Protein AF-A0A841DVR9-F1 (afdb_monomer_lite)

Secondary structure (DSSP, 8-state):
--TTEEE--THHHHHHHHHHTTTS--SSGGGSHHHHHHHHHHHHHHHHHH--EEE-------HHHHHHHHHHHHTTT-----EEEE--HHHHHHHHHH-SS-TTTHHHHHHHHHHHHHHHHHHHHH-SEEEETTT--HHHHHHHHHHHHHSPPP-

Radius of gyration: 16.59 Å; chains: 1; bounding box: 50×36×38 Å

InterPro domains:
  IPR027417 P-loop containing nucleoside triphosphate hydrolase [G3DSA:3.40.50.300] (1-154)
  IPR027417 P-loop containing nucleoside triphosphate hydrolase [SSF52540] (19-150)

Foldseek 3Di:
DQPQEDEDELCVLVVVCCVVVVVDDDDGSLPDPSSLQVSLVVLLVVCVVRVGHYDYDDDDLDLVSVVSNCCNNVVSPDDDAAEAADEDLVVQLVVLVPDPPPPVCSVVSNVVSVSNVVSVVVSVVPHPHYDYCNPDDPVNVVVVVNCSVPDDDDD

pLDDT: mean 93.46, std 9.03, range [40.97, 98.81]

Structure (mmCIF, N/CA/C/O backbone):
data_AF-A0A841DVR9-F1
#
_entry.id   AF-A0A841DVR9-F1
#
loop_
_atom_site.group_PDB
_atom_site.id
_atom_site.type_symbol
_atom_site.label_atom_id
_atom_site.label_alt_id
_atom_site.label_comp_id
_atom_site.label_asym_id
_atom_site.label_entity_id
_atom_site.label_seq_id
_atom_site.pdbx_PDB_ins_code
_atom_site.Cartn_x
_atom_site.Cartn_y
_atom_site.Cartn_z
_atom_site.occupancy
_atom_site.B_iso_or_equiv
_atom_site.auth_seq_id
_atom_site.auth_comp_id
_atom_site.auth_asym_id
_atom_site.auth_atom_id
_atom_site.pdbx_PDB_model_num
ATOM 1 N N . MET A 1 1 ? -1.017 17.889 1.112 1.00 57.38 1 MET A N 1
ATOM 2 C CA . MET A 1 1 ? -1.422 16.989 2.211 1.00 57.38 1 MET A CA 1
ATOM 3 C C . MET A 1 1 ? -2.919 17.115 2.385 1.00 57.38 1 MET A C 1
ATOM 5 O O . MET A 1 1 ? -3.411 18.233 2.292 1.00 57.38 1 MET A O 1
ATOM 9 N N . VAL A 1 2 ? -3.632 16.005 2.573 1.00 66.56 2 VAL A N 1
ATOM 10 C CA . VAL A 1 2 ? -5.037 16.062 3.006 1.00 66.56 2 VAL A CA 1
ATOM 11 C C . VAL A 1 2 ? -5.043 16.697 4.395 1.00 66.56 2 VAL A C 1
ATOM 13 O O . VAL A 1 2 ? -4.234 16.319 5.244 1.00 66.56 2 VAL A O 1
ATOM 16 N N . GLU A 1 3 ? -5.863 17.724 4.596 1.00 74.38 3 GLU A N 1
ATOM 17 C CA . GLU A 1 3 ? -5.955 18.408 5.884 1.00 74.38 3 GLU A CA 1
ATOM 18 C C . GLU A 1 3 ? -6.382 17.413 6.972 1.00 74.38 3 GLU A C 1
ATOM 20 O O . GLU A 1 3 ? -7.230 16.556 6.736 1.00 74.38 3 GLU A O 1
ATOM 25 N N . GLY A 1 4 ? -5.733 17.462 8.139 1.00 78.06 4 GLY A N 1
ATOM 26 C CA . GLY A 1 4 ? -6.002 16.505 9.215 1.00 78.06 4 GLY A CA 1
ATOM 27 C C . GLY A 1 4 ? -5.554 15.065 8.926 1.00 78.06 4 GLY A C 1
ATOM 28 O O . GLY A 1 4 ? -6.040 14.153 9.588 1.00 78.06 4 GLY A O 1
ATOM 29 N N . ALA A 1 5 ? -4.643 14.833 7.969 1.00 87.25 5 ALA A N 1
ATOM 30 C CA . ALA A 1 5 ? -4.046 13.518 7.724 1.00 87.25 5 ALA A CA 1
ATOM 31 C C . ALA A 1 5 ? -2.586 13.428 8.197 1.00 87.25 5 ALA A C 1
ATOM 33 O O . ALA A 1 5 ? -1.800 14.369 8.057 1.00 87.25 5 ALA A O 1
ATOM 34 N N . ARG A 1 6 ? -2.207 12.265 8.730 1.00 93.81 6 ARG A N 1
ATOM 35 C CA . ARG A 1 6 ? -0.851 11.934 9.185 1.00 93.81 6 ARG A CA 1
ATOM 36 C C . ARG A 1 6 ? -0.231 10.882 8.280 1.00 93.81 6 ARG A C 1
ATOM 38 O O . ARG A 1 6 ? -0.913 9.956 7.858 1.00 93.81 6 ARG A O 1
ATOM 45 N N . LEU A 1 7 ? 1.065 11.011 8.014 1.00 95.69 7 LEU A N 1
ATOM 46 C CA . LEU A 1 7 ? 1.827 9.958 7.354 1.00 95.69 7 LEU A CA 1
ATOM 47 C C . LEU A 1 7 ? 2.238 8.915 8.397 1.00 95.69 7 LEU A C 1
ATOM 49 O O . LEU A 1 7 ? 2.799 9.270 9.433 1.00 95.69 7 LEU A O 1
ATOM 53 N N . PHE A 1 8 ? 1.971 7.648 8.113 1.00 97.25 8 PHE A N 1
ATOM 54 C CA . PHE A 1 8 ? 2.472 6.517 8.878 1.00 97.25 8 PHE A CA 1
ATOM 55 C C . PHE A 1 8 ? 3.234 5.605 7.929 1.00 97.25 8 PHE A C 1
ATOM 57 O O . PHE A 1 8 ? 2.708 5.235 6.887 1.00 97.25 8 PHE A O 1
ATOM 64 N N . ASP A 1 9 ? 4.462 5.255 8.286 1.00 97.75 9 ASP A N 1
ATOM 65 C CA . ASP A 1 9 ? 5.259 4.289 7.538 1.00 97.75 9 ASP A CA 1
ATOM 66 C C . ASP A 1 9 ? 5.111 2.898 8.187 1.00 97.75 9 ASP A C 1
ATOM 68 O O . ASP A 1 9 ?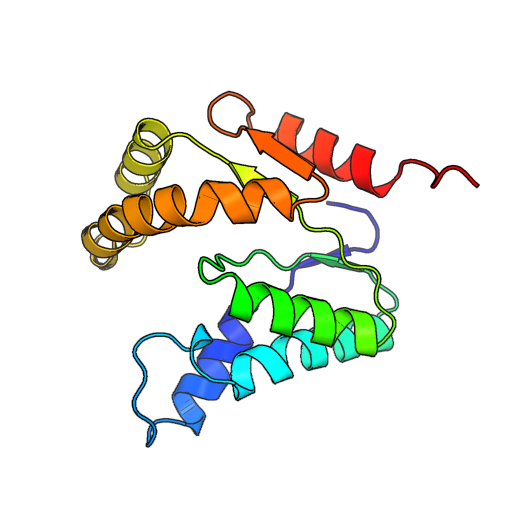 5.611 2.698 9.305 1.00 97.75 9 ASP A O 1
ATOM 72 N N . PRO A 1 10 ? 4.424 1.936 7.530 1.00 98.31 10 PRO A N 1
ATOM 73 C CA . PRO A 1 10 ? 4.237 0.587 8.060 1.00 98.31 10 PRO A CA 1
ATOM 74 C C . PRO A 1 10 ? 5.531 -0.231 8.173 1.00 98.31 10 PRO A C 1
ATOM 76 O O . PRO A 1 10 ? 5.531 -1.262 8.857 1.00 98.31 10 PRO A O 1
ATOM 79 N N . GLU A 1 11 ? 6.638 0.196 7.550 1.00 97.38 11 GLU A N 1
ATOM 80 C CA . GLU A 1 11 ? 7.940 -0.452 7.730 1.00 97.38 11 GLU A CA 1
ATOM 81 C C . GLU A 1 11 ? 8.424 -0.369 9.179 1.00 97.38 11 GLU A C 1
ATOM 83 O O . GLU A 1 11 ? 9.086 -1.295 9.640 1.00 97.38 11 GLU A O 1
ATOM 88 N N . HIS A 1 12 ? 8.030 0.652 9.953 1.00 98.06 12 HIS A N 1
ATOM 89 C CA . HIS A 1 12 ? 8.381 0.744 11.376 1.00 98.06 12 HIS A CA 1
ATOM 90 C C . HIS A 1 12 ? 7.901 -0.463 12.191 1.00 98.06 12 HIS A C 1
ATOM 92 O O . HIS A 1 12 ? 8.618 -0.943 13.072 1.00 98.06 12 HIS A O 1
ATOM 98 N N . VAL A 1 13 ? 6.719 -1.002 11.873 1.00 98.44 13 VAL A N 1
ATOM 99 C CA . VAL A 1 13 ? 6.230 -2.251 12.482 1.00 98.44 13 VAL A CA 1
ATOM 100 C C . VAL A 1 13 ? 7.101 -3.425 12.037 1.00 98.44 13 VAL A C 1
ATOM 102 O O . VAL A 1 13 ? 7.444 -4.287 12.843 1.00 98.44 13 VAL A O 1
ATOM 105 N N . GLY A 1 14 ? 7.514 -3.435 10.768 1.00 97.69 14 GLY A N 1
ATOM 106 C CA . GLY A 1 14 ? 8.449 -4.416 10.222 1.00 97.69 14 GLY A CA 1
ATOM 107 C C . GLY A 1 14 ? 9.811 -4.391 10.919 1.00 97.69 14 GLY A C 1
ATOM 108 O O . GLY A 1 14 ? 10.331 -5.447 11.272 1.00 97.69 14 GLY A O 1
ATOM 109 N N . TYR A 1 15 ? 10.371 -3.208 11.184 1.00 97.12 15 TYR A N 1
ATOM 110 C CA . TYR A 1 15 ? 11.631 -3.040 11.912 1.00 97.12 15 TYR A CA 1
ATOM 111 C C . TYR A 1 15 ? 11.524 -3.516 13.363 1.00 97.12 15 TYR A C 1
ATOM 113 O O . TYR A 1 15 ? 12.406 -4.238 13.829 1.00 97.12 15 TYR A O 1
ATOM 121 N N . LEU A 1 16 ? 10.424 -3.198 14.053 1.00 97.88 16 LEU A N 1
ATOM 122 C CA . LEU A 1 16 ? 10.155 -3.716 15.397 1.00 97.88 16 LEU A CA 1
ATOM 123 C C . LEU A 1 16 ? 10.131 -5.250 15.402 1.00 97.88 16 LEU A C 1
ATOM 125 O O . LEU A 1 16 ? 10.782 -5.877 16.239 1.00 97.88 16 LEU A O 1
ATOM 129 N N . LEU A 1 17 ? 9.413 -5.864 14.460 1.00 97.88 17 LEU A N 1
ATOM 130 C CA . LEU A 1 17 ? 9.294 -7.320 14.382 1.00 97.88 17 LEU A CA 1
ATOM 131 C C . LEU A 1 17 ? 10.602 -7.994 13.976 1.00 97.88 17 LEU A C 1
ATOM 133 O O . LEU A 1 17 ? 10.945 -9.016 14.556 1.00 97.88 17 LEU A O 1
ATOM 137 N N . LYS A 1 18 ? 11.372 -7.402 13.056 1.00 95.75 18 LYS A N 1
ATOM 138 C CA . LYS A 1 18 ? 12.693 -7.912 12.658 1.00 95.75 18 LYS A CA 1
ATOM 139 C C . LYS A 1 18 ? 13.639 -8.084 13.844 1.00 95.75 18 LYS A C 1
ATOM 141 O O . LYS A 1 18 ? 14.379 -9.059 13.892 1.00 95.75 18 LYS A O 1
ATOM 146 N N . VAL A 1 19 ? 13.602 -7.157 14.800 1.00 95.94 19 VAL A N 1
ATOM 147 C CA . VAL A 1 19 ? 14.419 -7.244 16.018 1.00 95.94 19 VAL A CA 1
ATOM 148 C C . VAL A 1 19 ? 13.876 -8.310 16.974 1.00 95.94 19 VAL A C 1
ATOM 150 O O . VAL A 1 19 ? 14.636 -9.136 17.479 1.00 95.94 19 VAL A O 1
ATOM 153 N N . ASN A 1 20 ? 12.563 -8.306 17.215 1.00 97.31 20 ASN A N 1
ATOM 154 C CA . ASN A 1 20 ? 11.937 -9.101 18.277 1.00 97.31 20 ASN A CA 1
ATOM 155 C C . ASN A 1 20 ? 11.558 -10.534 17.873 1.00 97.31 20 ASN A C 1
ATOM 157 O O . ASN A 1 20 ? 11.249 -11.336 18.745 1.00 97.31 20 ASN A O 1
ATOM 161 N N . LEU A 1 21 ? 11.580 -10.851 16.579 1.00 96.31 21 LEU A N 1
ATOM 162 C CA . LEU A 1 21 ? 11.339 -12.185 16.020 1.00 96.31 21 LEU A CA 1
ATOM 163 C C . LEU A 1 21 ? 12.560 -12.667 15.225 1.00 96.31 21 LEU A C 1
ATOM 165 O O . LEU A 1 21 ? 12.427 -13.330 14.200 1.00 96.31 21 LEU A O 1
ATOM 169 N N . SER A 1 22 ? 13.762 -12.285 15.664 1.00 92.56 22 SER A N 1
ATOM 170 C CA . SER A 1 22 ? 15.028 -12.635 15.001 1.00 92.56 22 SER A CA 1
ATOM 171 C C . SER A 1 22 ? 15.353 -14.135 15.045 1.00 92.56 22 SER A C 1
ATOM 173 O O . SER A 1 22 ? 16.204 -14.605 14.294 1.00 92.56 22 SER A O 1
ATOM 175 N N . ASP A 1 23 ? 14.658 -14.894 15.890 1.00 95.50 23 ASP A N 1
ATOM 176 C CA . ASP A 1 23 ? 14.681 -16.354 15.962 1.00 95.50 23 ASP A CA 1
ATOM 177 C C . ASP A 1 23 ? 13.787 -17.031 14.901 1.00 95.50 23 ASP A C 1
ATOM 179 O O . ASP A 1 23 ? 13.893 -18.239 14.684 1.00 95.50 23 ASP A O 1
ATOM 183 N N . GLN A 1 24 ? 12.931 -16.268 14.214 1.00 95.62 24 GLN A N 1
ATOM 184 C CA . GLN A 1 24 ? 12.030 -16.761 13.174 1.00 95.62 24 GLN A CA 1
ATOM 185 C C . GLN A 1 24 ? 12.643 -16.600 11.777 1.00 95.62 24 GLN A C 1
ATOM 187 O O . GLN A 1 24 ? 13.335 -15.629 11.480 1.00 95.62 24 GLN A O 1
ATOM 192 N N . GLN A 1 25 ? 12.362 -17.550 10.883 1.00 93.31 25 GLN A N 1
ATOM 193 C CA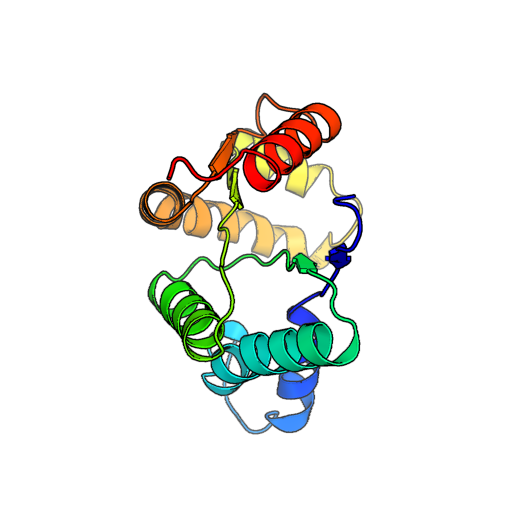 . GLN A 1 25 ? 12.832 -17.509 9.496 1.00 93.31 25 GLN A CA 1
ATOM 194 C C . GLN A 1 25 ? 11.815 -16.789 8.603 1.00 93.31 25 GLN A C 1
ATOM 196 O O . GLN A 1 25 ? 10.687 -17.253 8.447 1.00 93.31 25 GLN A O 1
ATOM 201 N N . PHE A 1 26 ? 12.218 -15.675 7.995 1.00 93.75 26 PHE A N 1
ATOM 202 C CA . PHE A 1 26 ? 11.447 -14.941 6.989 1.00 93.75 26 PHE A CA 1
ATOM 203 C C . PHE A 1 26 ? 12.397 -14.097 6.132 1.00 93.75 26 PHE A C 1
ATOM 205 O O . PHE A 1 26 ? 13.480 -13.717 6.577 1.00 93.75 26 PHE A O 1
ATOM 212 N N . THR A 1 27 ? 11.999 -13.787 4.900 1.00 90.56 27 THR A N 1
ATOM 213 C CA . THR A 1 27 ? 12.783 -12.914 4.002 1.00 90.56 27 THR A CA 1
ATOM 214 C C . THR A 1 27 ? 12.191 -11.514 3.898 1.00 90.56 27 THR A C 1
ATOM 216 O O . THR A 1 27 ? 12.888 -10.563 3.558 1.00 90.56 27 THR A O 1
ATOM 219 N N . ASP A 1 28 ? 10.905 -11.389 4.214 1.00 93.12 28 ASP A N 1
ATOM 220 C CA . ASP A 1 28 ? 10.155 -10.143 4.222 1.00 93.12 28 ASP A CA 1
ATOM 221 C C . ASP A 1 28 ? 9.265 -10.117 5.470 1.00 93.12 28 ASP A C 1
ATOM 223 O O . ASP A 1 28 ? 8.568 -11.089 5.763 1.00 93.12 28 ASP A O 1
ATOM 227 N N . PHE A 1 29 ? 9.285 -9.010 6.219 1.00 95.38 29 PHE A N 1
ATOM 228 C CA . PHE A 1 29 ? 8.444 -8.866 7.407 1.00 95.38 29 PHE A CA 1
ATOM 229 C C . PHE A 1 29 ? 6.952 -8.945 7.060 1.00 95.38 29 PHE A C 1
ATOM 231 O O . PHE A 1 29 ? 6.162 -9.323 7.921 1.00 95.38 29 PHE A O 1
ATOM 238 N N . GLN A 1 30 ? 6.554 -8.656 5.815 1.00 96.81 30 GLN A N 1
ATOM 239 C CA . GLN A 1 30 ? 5.157 -8.755 5.390 1.00 96.81 30 GLN A CA 1
ATOM 240 C C . GLN A 1 30 ? 4.625 -10.195 5.411 1.00 96.81 30 GLN A C 1
ATOM 242 O O . GLN A 1 30 ? 3.418 -10.403 5.557 1.00 96.81 30 GLN A O 1
ATOM 247 N N . GLN A 1 31 ? 5.515 -11.196 5.339 1.00 96.31 31 GLN A N 1
ATOM 248 C CA . GLN A 1 31 ? 5.172 -12.619 5.470 1.00 96.31 31 GLN A CA 1
ATOM 249 C C . GLN A 1 31 ? 4.679 -12.964 6.877 1.00 96.31 31 GLN A C 1
ATOM 251 O O . GLN A 1 31 ? 3.894 -13.901 7.042 1.00 96.31 31 GLN A O 1
ATOM 256 N N . LEU A 1 32 ? 5.091 -12.195 7.887 1.00 97.75 32 LEU A N 1
ATOM 257 C CA . LEU A 1 32 ? 4.757 -12.440 9.282 1.00 97.75 32 LEU A CA 1
ATOM 258 C C . LEU A 1 32 ? 3.287 -12.068 9.546 1.00 97.75 32 LEU A C 1
ATOM 260 O O . LEU A 1 32 ? 2.933 -10.890 9.436 1.00 97.75 32 LEU A O 1
ATOM 264 N N . PRO A 1 33 ? 2.432 -13.016 9.984 1.00 97.81 33 PRO A N 1
ATOM 265 C CA . PRO A 1 33 ? 1.091 -12.680 10.463 1.00 97.81 33 PRO A CA 1
ATOM 266 C C . PRO A 1 33 ? 1.080 -11.570 11.535 1.00 97.81 33 PRO A C 1
ATOM 268 O O . PRO A 1 33 ? 0.214 -10.698 11.463 1.00 97.81 33 PRO A O 1
ATOM 271 N N . PRO A 1 34 ? 2.058 -11.496 12.472 1.00 98.25 34 PRO A N 1
ATOM 272 C CA . PRO A 1 34 ? 2.180 -10.359 13.383 1.00 98.25 34 PRO A CA 1
ATOM 273 C C . PRO A 1 34 ? 2.264 -8.994 12.694 1.00 98.25 34 PRO A C 1
ATOM 275 O O . PRO A 1 34 ? 1.674 -8.044 13.194 1.00 98.25 34 PRO A O 1
ATOM 278 N N . TRP A 1 35 ? 2.945 -8.873 11.550 1.00 98.62 35 TRP A N 1
ATOM 279 C CA . TRP A 1 35 ? 3.030 -7.596 10.835 1.00 98.62 35 TRP A CA 1
ATOM 280 C C . TRP A 1 35 ? 1.659 -7.180 10.298 1.00 98.62 35 TRP A C 1
ATOM 282 O O . TRP A 1 35 ? 1.212 -6.059 10.549 1.00 98.62 35 TRP A O 1
ATOM 292 N N . ARG A 1 36 ? 0.945 -8.115 9.658 1.00 98.62 36 ARG A N 1
ATOM 293 C CA . ARG A 1 36 ? -0.402 -7.876 9.112 1.00 98.62 36 ARG A CA 1
ATOM 294 C C . ARG A 1 36 ? -1.447 -7.609 10.196 1.00 98.62 36 ARG A C 1
ATOM 296 O O . ARG A 1 36 ? -2.398 -6.875 9.956 1.00 98.62 36 ARG A O 1
ATOM 303 N N . ALA A 1 37 ? -1.248 -8.132 11.405 1.00 98.62 37 ALA A N 1
ATOM 304 C CA . ALA A 1 37 ? -2.099 -7.841 12.557 1.00 98.62 37 ALA A CA 1
ATOM 305 C C . ALA A 1 37 ? -1.774 -6.494 13.232 1.00 98.62 37 ALA A C 1
ATOM 307 O O . ALA A 1 37 ? -2.687 -5.779 13.658 1.00 98.62 37 ALA A O 1
ATOM 308 N N . LEU A 1 38 ? -0.486 -6.151 13.349 1.00 98.75 38 LEU A N 1
ATOM 309 C CA . LEU A 1 38 ? -0.025 -4.971 14.083 1.00 98.75 38 LEU A CA 1
ATOM 310 C C . LEU A 1 38 ? -0.127 -3.681 13.276 1.00 98.75 38 LEU A C 1
ATOM 312 O O . LEU A 1 38 ? -0.416 -2.649 13.871 1.00 98.75 38 LEU A O 1
ATOM 316 N N . VAL A 1 39 ? 0.056 -3.704 11.953 1.00 98.81 39 VAL A N 1
ATOM 317 C CA . VAL A 1 39 ? -0.089 -2.489 11.131 1.00 98.81 39 VAL A CA 1
ATOM 318 C C . VAL A 1 39 ? -1.480 -1.852 11.310 1.00 98.81 39 VAL A C 1
ATOM 320 O O . VAL A 1 39 ? -1.533 -0.682 11.697 1.00 98.81 39 VAL A O 1
ATOM 323 N N . PRO A 1 40 ? -2.606 -2.581 11.161 1.00 98.75 40 PRO A N 1
ATOM 324 C CA . PRO A 1 40 ? -3.929 -2.034 11.457 1.00 98.75 40 PRO A CA 1
ATOM 325 C C . PRO A 1 40 ? -4.120 -1.612 12.919 1.00 98.75 40 PRO A C 1
ATOM 327 O O . PRO A 1 40 ? -4.823 -0.641 13.180 1.00 98.75 40 PRO A O 1
ATOM 330 N N . ALA A 1 41 ? -3.504 -2.319 13.876 1.00 98.75 41 ALA A N 1
ATOM 331 C CA . ALA A 1 41 ? -3.591 -1.973 15.297 1.00 98.75 41 ALA A CA 1
ATOM 332 C C . ALA A 1 41 ? -2.902 -0.637 15.609 1.00 98.75 41 ALA A C 1
ATOM 334 O O . ALA A 1 41 ? -3.461 0.201 16.305 1.00 98.75 41 ALA A O 1
ATOM 335 N N . VAL A 1 42 ? -1.707 -0.415 15.060 1.00 98.69 42 VAL A N 1
ATOM 336 C CA . VAL A 1 42 ? -0.962 0.835 15.240 1.00 98.69 42 VAL A CA 1
ATOM 337 C C . VAL A 1 42 ? -1.685 1.996 14.560 1.00 98.69 42 VAL A C 1
ATOM 339 O O . VAL A 1 42 ? -1.786 3.073 15.143 1.00 98.69 42 VAL A O 1
ATOM 342 N N . ILE A 1 43 ? -2.227 1.779 13.358 1.00 98.50 43 ILE A N 1
ATOM 343 C CA . ILE A 1 43 ? -3.036 2.791 12.667 1.00 98.50 43 ILE A CA 1
ATOM 344 C C . ILE A 1 43 ? -4.261 3.173 13.512 1.00 98.50 43 ILE A C 1
ATOM 346 O O . ILE A 1 43 ? -4.519 4.362 13.682 1.00 98.50 43 ILE A O 1
ATOM 350 N N . ASP A 1 44 ? -4.973 2.199 14.087 1.00 98.56 44 ASP A N 1
ATOM 351 C CA . ASP A 1 44 ? -6.119 2.454 14.972 1.00 98.56 44 ASP A CA 1
ATOM 352 C C . ASP A 1 44 ? -5.735 3.283 16.202 1.00 98.56 44 ASP A C 1
ATOM 354 O O . ASP A 1 44 ? -6.393 4.282 16.486 1.00 98.56 44 ASP A O 1
ATOM 358 N N . GLU A 1 45 ? -4.633 2.953 16.879 1.00 98.50 45 GLU A N 1
ATOM 359 C CA . GLU A 1 45 ? -4.144 3.739 18.019 1.00 98.50 45 GLU A CA 1
ATOM 360 C C . GLU A 1 45 ? -3.787 5.180 17.621 1.00 98.50 45 GLU A C 1
ATOM 362 O O . GLU A 1 45 ? -4.152 6.129 18.318 1.00 98.50 45 GLU A O 1
ATOM 367 N N . ILE A 1 46 ? -3.143 5.382 16.464 1.00 97.81 46 ILE A N 1
ATOM 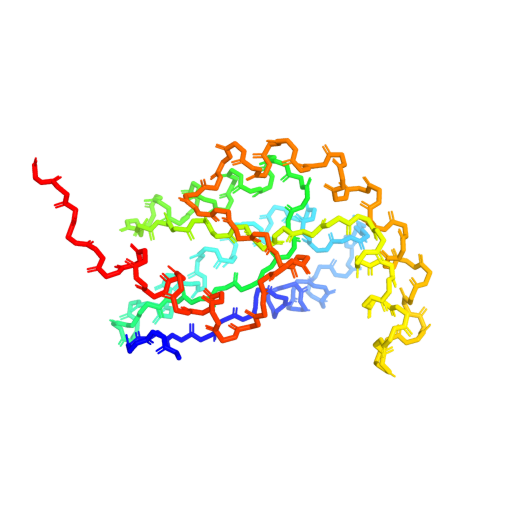368 C CA . ILE A 1 46 ? -2.839 6.727 15.950 1.00 97.81 46 ILE A CA 1
ATOM 369 C C . ILE A 1 46 ? -4.131 7.513 15.693 1.00 97.81 46 ILE A C 1
ATOM 371 O O . ILE A 1 46 ? -4.231 8.679 16.090 1.00 97.81 46 ILE A O 1
ATOM 375 N N . ILE A 1 47 ? -5.119 6.896 15.040 1.00 97.12 47 ILE A N 1
ATOM 376 C CA . ILE A 1 47 ? -6.401 7.540 14.730 1.00 97.12 47 ILE A CA 1
ATOM 377 C C . ILE A 1 47 ? -7.140 7.884 16.024 1.00 97.12 47 ILE A C 1
ATOM 379 O O . ILE A 1 47 ? -7.539 9.032 16.206 1.00 97.12 47 ILE A O 1
ATOM 383 N N . ARG A 1 48 ? -7.274 6.939 16.961 1.00 97.19 48 ARG A N 1
ATOM 384 C CA . ARG A 1 48 ? -7.964 7.150 18.244 1.00 97.19 48 ARG A CA 1
ATOM 385 C C . ARG A 1 48 ? -7.311 8.233 19.091 1.00 97.19 48 ARG A C 1
ATOM 387 O O . ARG A 1 48 ? -8.015 9.032 19.701 1.00 97.19 48 ARG A O 1
ATOM 394 N N . PHE A 1 49 ? -5.981 8.275 19.118 1.00 97.56 49 PHE A N 1
ATOM 395 C CA . PHE A 1 49 ? -5.249 9.261 19.905 1.00 97.56 49 PHE A CA 1
ATOM 396 C C . PHE A 1 49 ? -5.334 10.671 19.311 1.00 97.56 49 PHE A C 1
ATOM 398 O O . PHE A 1 49 ? -5.354 11.656 20.046 1.00 97.56 49 PHE A O 1
ATOM 405 N N . THR A 1 50 ? -5.358 10.786 17.981 1.00 95.81 50 THR A N 1
ATOM 406 C CA . THR A 1 50 ? -5.206 12.085 17.307 1.00 95.81 50 THR A CA 1
ATOM 407 C C . THR A 1 50 ? -6.485 12.628 16.683 1.00 95.81 50 THR A C 1
ATOM 409 O O . THR A 1 50 ? -6.528 13.813 16.366 1.00 95.81 50 THR A O 1
ATOM 412 N N . GLY A 1 51 ? -7.497 11.788 16.465 1.00 94.19 51 GLY A N 1
ATOM 413 C CA . GLY A 1 51 ? -8.693 12.119 15.687 1.00 94.19 51 GLY A CA 1
ATOM 414 C C . GLY A 1 51 ? -8.415 12.399 14.204 1.00 94.19 51 GLY A C 1
ATOM 415 O O . GLY A 1 51 ? -9.293 12.896 13.506 1.00 94.19 51 GLY A O 1
ATOM 416 N N . HIS A 1 52 ? -7.197 12.132 13.722 1.00 93.62 52 HIS A N 1
ATOM 417 C CA . HIS A 1 52 ? -6.754 12.432 12.361 1.00 93.62 52 HIS A CA 1
ATOM 418 C C . HIS A 1 52 ? -6.778 11.188 11.474 1.00 93.62 52 HIS A C 1
ATOM 420 O O . HIS A 1 52 ? -6.556 10.072 11.941 1.00 93.62 52 HIS A O 1
ATOM 426 N N . HIS A 1 53 ? -6.965 11.396 10.171 1.00 93.44 53 HIS A N 1
ATOM 427 C CA . HIS A 1 53 ? -6.806 10.342 9.172 1.00 93.44 53 HIS A CA 1
ATOM 428 C C . HIS A 1 53 ? -5.340 9.904 9.064 1.00 93.44 53 HIS A C 1
ATOM 430 O O . HIS A 1 53 ? -4.421 10.670 9.371 1.00 93.44 53 HIS A O 1
ATOM 436 N N . VAL A 1 54 ? -5.105 8.692 8.563 1.00 96.44 54 VAL A N 1
ATOM 437 C CA . VAL A 1 54 ? -3.758 8.159 8.323 1.00 96.44 54 VAL A CA 1
ATOM 438 C C . VAL A 1 54 ? -3.584 7.823 6.846 1.00 96.44 54 VAL A C 1
ATOM 440 O O . VAL A 1 54 ? -4.438 7.186 6.237 1.00 96.44 54 VAL A O 1
ATOM 443 N N . ILE A 1 55 ? -2.461 8.253 6.277 1.00 96.75 55 ILE A N 1
ATOM 444 C CA . ILE A 1 55 ? -1.968 7.855 4.959 1.00 96.75 55 ILE A CA 1
ATOM 445 C C . ILE A 1 55 ? -0.796 6.909 5.204 1.00 96.75 55 ILE A C 1
ATOM 447 O O . ILE A 1 55 ? 0.167 7.294 5.869 1.00 96.75 55 ILE A O 1
ATOM 451 N N . ALA A 1 56 ? -0.877 5.695 4.665 1.00 97.25 56 ALA A N 1
ATOM 452 C CA . ALA A 1 56 ? 0.121 4.651 4.867 1.00 97.25 56 ALA A CA 1
ATOM 453 C C . ALA A 1 56 ? 0.636 4.106 3.524 1.00 97.25 56 ALA A C 1
ATOM 455 O O . ALA A 1 56 ? 0.082 3.133 3.013 1.00 97.25 56 ALA A O 1
ATOM 456 N N . PRO A 1 57 ? 1.661 4.733 2.912 1.00 96.69 57 PRO A N 1
ATOM 457 C CA . PRO A 1 57 ? 2.296 4.190 1.718 1.00 96.69 57 PRO A CA 1
ATOM 458 C C . PRO A 1 57 ? 2.952 2.849 2.046 1.00 96.69 57 PRO A C 1
ATOM 460 O O . PRO A 1 57 ? 3.711 2.751 3.007 1.00 96.69 57 PRO A O 1
ATOM 463 N N . GLN A 1 58 ? 2.659 1.820 1.256 1.00 96.81 58 GLN A N 1
ATOM 464 C CA . GLN A 1 58 ? 3.278 0.506 1.384 1.00 96.81 58 GLN A CA 1
ATOM 465 C C . GLN A 1 58 ? 3.182 -0.242 0.053 1.00 96.81 58 GLN A C 1
ATOM 467 O O . GLN A 1 58 ? 2.179 -0.136 -0.651 1.00 96.81 58 GLN A O 1
ATOM 472 N N . THR A 1 59 ? 4.211 -1.019 -0.277 1.00 95.06 59 THR A N 1
ATOM 473 C CA . THR A 1 59 ? 4.184 -1.951 -1.409 1.00 95.06 59 THR A CA 1
ATOM 474 C C . THR A 1 59 ? 3.708 -3.312 -0.913 1.00 95.06 59 THR A C 1
ATOM 476 O O . THR A 1 59 ? 4.456 -4.007 -0.232 1.00 95.06 59 THR A O 1
ATOM 479 N N . VAL A 1 60 ? 2.475 -3.700 -1.252 1.00 96.94 60 VAL A N 1
ATOM 480 C CA . VAL A 1 60 ? 1.899 -5.016 -0.921 1.00 96.94 60 VAL A CA 1
ATOM 481 C C . VAL A 1 60 ? 1.559 -5.737 -2.222 1.00 96.94 60 VAL A C 1
ATOM 483 O O . VAL A 1 60 ? 0.605 -5.374 -2.898 1.00 96.94 60 VAL A O 1
ATOM 486 N N . LEU A 1 61 ? 2.354 -6.742 -2.599 1.00 96.69 61 LEU A N 1
ATOM 487 C CA . LEU A 1 61 ? 2.207 -7.449 -3.887 1.00 96.69 61 LEU A CA 1
ATOM 488 C C . LEU A 1 61 ? 1.491 -8.802 -3.770 1.00 96.69 61 LEU A C 1
ATOM 490 O O . LEU A 1 61 ? 1.192 -9.440 -4.778 1.00 96.69 61 LEU A O 1
ATOM 494 N N . VAL A 1 62 ? 1.184 -9.225 -2.544 1.00 97.62 62 VAL A N 1
ATOM 495 C CA . VAL A 1 62 ? 0.457 -10.463 -2.258 1.00 97.62 62 VAL A CA 1
ATOM 496 C C . VAL A 1 62 ? -0.978 -10.118 -1.869 1.00 97.62 62 VAL A C 1
ATOM 498 O O . VAL A 1 62 ? -1.215 -9.504 -0.829 1.00 97.62 62 VAL A O 1
ATOM 501 N N . GLU A 1 63 ? -1.938 -10.547 -2.688 1.00 98.25 63 GLU A N 1
ATOM 502 C CA . GLU A 1 63 ? -3.363 -10.216 -2.538 1.00 98.25 63 GLU A CA 1
ATOM 503 C C . GLU A 1 63 ? -3.938 -10.630 -1.174 1.00 98.25 63 GLU A C 1
ATOM 505 O O . GLU A 1 63 ? -4.661 -9.870 -0.534 1.00 98.25 63 GLU A O 1
ATOM 510 N N . SER A 1 64 ? -3.572 -11.810 -0.664 1.00 98.50 64 SER A N 1
ATOM 511 C CA . SER A 1 64 ? -4.027 -12.248 0.661 1.00 98.50 64 SER A CA 1
ATOM 512 C C . SER A 1 64 ? -3.501 -11.358 1.789 1.00 98.50 64 SER A C 1
ATOM 514 O O . SER A 1 64 ? -4.215 -11.132 2.764 1.00 98.50 64 SER A O 1
ATOM 516 N N . TYR A 1 65 ? -2.293 -10.800 1.652 1.00 98.44 65 TYR A N 1
ATOM 517 C CA . TYR A 1 65 ? -1.741 -9.892 2.657 1.00 98.44 65 TYR A CA 1
ATOM 518 C C . TYR A 1 65 ? -2.502 -8.569 2.665 1.00 98.44 65 TYR A C 1
ATOM 520 O O . TYR A 1 65 ? -2.801 -8.051 3.741 1.00 98.44 65 TYR A O 1
ATOM 528 N N . TRP A 1 66 ? -2.864 -8.060 1.483 1.00 98.44 66 TRP A N 1
ATOM 529 C CA . TRP A 1 66 ? -3.744 -6.901 1.357 1.00 98.44 66 TRP A CA 1
ATOM 530 C C . TRP A 1 66 ? -5.098 -7.147 2.038 1.00 98.44 66 TRP A C 1
ATOM 532 O O . TRP A 1 66 ? -5.508 -6.341 2.872 1.00 98.44 66 TRP A O 1
ATOM 542 N N . HIS A 1 67 ? -5.747 -8.286 1.775 1.00 98.38 67 HIS A N 1
ATOM 543 C CA . HIS A 1 67 ? -7.032 -8.615 2.399 1.00 98.38 67 HIS A CA 1
ATOM 544 C C . HIS A 1 67 ? -6.958 -8.694 3.931 1.00 98.38 67 HIS A C 1
ATOM 546 O O . HIS A 1 67 ? -7.873 -8.230 4.608 1.00 98.38 67 HIS A O 1
ATOM 552 N N . GLU A 1 68 ? -5.880 -9.242 4.502 1.00 98.75 68 GLU A N 1
ATOM 553 C CA . GLU A 1 68 ? -5.690 -9.266 5.960 1.00 98.75 68 GLU A CA 1
ATOM 554 C C . GLU A 1 68 ? -5.536 -7.853 6.548 1.00 98.75 68 GLU A C 1
ATOM 556 O O . GLU A 1 68 ? -6.142 -7.545 7.579 1.00 98.75 68 GLU A O 1
ATOM 561 N N . LEU A 1 69 ? -4.769 -6.978 5.886 1.00 98.69 69 LEU A N 1
ATOM 562 C CA . LEU A 1 69 ? -4.599 -5.581 6.299 1.00 98.69 69 LEU A CA 1
ATOM 563 C C . LEU A 1 69 ? -5.924 -4.813 6.227 1.00 98.69 69 LEU A C 1
ATOM 565 O O . LEU A 1 69 ? -6.316 -4.156 7.195 1.00 98.69 69 LEU A O 1
ATOM 569 N N . GLU A 1 70 ? -6.631 -4.924 5.101 1.00 98.44 70 GLU A N 1
ATOM 570 C CA . GLU A 1 70 ? -7.916 -4.266 4.883 1.00 98.44 70 GLU A CA 1
ATOM 571 C C . GLU A 1 70 ? -8.962 -4.751 5.896 1.00 98.44 70 GLU A C 1
ATOM 573 O O . GLU A 1 70 ? -9.591 -3.937 6.577 1.00 98.44 70 GLU A O 1
ATOM 578 N N . ALA A 1 71 ? -9.111 -6.067 6.071 1.00 98.50 71 ALA A N 1
ATOM 579 C CA . ALA A 1 71 ? -10.028 -6.642 7.053 1.00 98.50 71 ALA A CA 1
ATOM 580 C C . ALA A 1 71 ? -9.659 -6.231 8.488 1.00 98.50 71 ALA A C 1
ATOM 582 O O . ALA A 1 71 ? -10.537 -5.954 9.313 1.00 98.50 71 ALA A O 1
ATOM 583 N N . GLY A 1 72 ? -8.364 -6.132 8.795 1.00 98.62 72 GLY A N 1
ATOM 584 C CA . GLY A 1 72 ? -7.871 -5.649 10.080 1.00 98.62 72 GLY A CA 1
ATOM 585 C C . GLY A 1 72 ? -8.255 -4.193 10.359 1.00 98.62 72 GLY A C 1
ATOM 586 O O . GLY A 1 72 ? -8.612 -3.867 11.493 1.00 98.62 72 GLY A O 1
ATOM 587 N N . LEU A 1 73 ? -8.225 -3.323 9.350 1.00 98.50 73 LEU A N 1
ATOM 588 C CA . LEU A 1 73 ? -8.646 -1.924 9.476 1.00 98.50 73 LEU A CA 1
ATOM 589 C C . LEU A 1 73 ? -10.173 -1.805 9.572 1.00 98.50 73 LEU A C 1
ATOM 591 O O . LEU A 1 73 ? -10.687 -1.159 10.488 1.00 98.50 73 LEU A O 1
ATOM 595 N N . ARG A 1 74 ? -10.909 -2.494 8.691 1.00 98.00 74 ARG A N 1
ATOM 596 C CA . ARG A 1 74 ? -12.380 -2.467 8.669 1.00 98.00 74 ARG A CA 1
ATOM 597 C C . ARG A 1 74 ? -12.998 -3.038 9.942 1.00 98.00 74 ARG A C 1
ATOM 599 O O . ARG A 1 74 ? -13.949 -2.468 10.466 1.00 98.00 74 ARG A O 1
ATOM 606 N N . SER A 1 75 ? -12.440 -4.117 10.495 1.00 98.12 75 SER A N 1
ATOM 607 C CA . SER A 1 75 ? -12.928 -4.703 11.758 1.00 98.12 75 SER A CA 1
ATOM 608 C C . SER A 1 75 ? -12.742 -3.784 12.972 1.00 98.12 75 SER A C 1
ATOM 610 O O . SER A 1 75 ? -13.432 -3.950 13.976 1.00 98.12 75 SER A O 1
ATOM 612 N N . ARG A 1 76 ? -11.864 -2.777 12.872 1.00 98.06 76 ARG A N 1
ATOM 613 C CA . ARG A 1 76 ? -11.675 -1.716 13.875 1.00 98.06 76 ARG A CA 1
ATOM 614 C C . ARG A 1 76 ? -12.542 -0.477 13.623 1.00 98.06 76 ARG A C 1
ATOM 616 O O . ARG A 1 76 ? -12.459 0.482 14.383 1.00 98.06 76 ARG A O 1
ATOM 623 N N . GLY A 1 77 ? -13.402 -0.515 12.603 1.00 97.38 77 GLY A N 1
ATOM 624 C CA . GLY A 1 77 ? -14.351 0.549 12.275 1.00 97.38 77 GLY A CA 1
ATOM 625 C C . GLY A 1 77 ? -13.802 1.633 11.348 1.00 97.38 77 GLY A C 1
ATOM 626 O O . GLY A 1 77 ? -14.430 2.682 11.228 1.00 97.38 77 GLY A O 1
ATOM 627 N N . HIS A 1 78 ? -12.656 1.405 10.698 1.00 96.50 78 HIS A N 1
ATOM 628 C CA . HIS A 1 78 ? -12.058 2.382 9.786 1.00 96.50 78 HIS A CA 1
ATOM 629 C C . HIS A 1 78 ? -12.534 2.184 8.347 1.00 96.50 78 HIS A C 1
ATOM 631 O O . HIS A 1 78 ? -12.531 1.066 7.824 1.00 96.50 78 HIS A O 1
ATOM 637 N N . ASP A 1 79 ? -12.874 3.291 7.687 1.00 94.69 79 ASP A N 1
ATOM 638 C CA . ASP A 1 79 ? -13.004 3.339 6.232 1.00 94.69 79 ASP A CA 1
ATOM 639 C C . ASP A 1 79 ? -11.603 3.272 5.605 1.00 94.69 79 ASP A C 1
ATOM 641 O O . ASP A 1 79 ? -10.722 4.071 5.932 1.00 94.69 79 ASP A O 1
ATOM 645 N N . VAL A 1 80 ? -11.400 2.326 4.689 1.00 96.12 80 VAL A N 1
ATOM 646 C CA . VAL A 1 80 ? -10.149 2.163 3.938 1.00 96.12 80 VAL A CA 1
ATOM 647 C C . VAL A 1 80 ? -10.362 2.671 2.518 1.00 96.12 80 VAL A C 1
ATOM 649 O O . VAL A 1 80 ? -11.346 2.290 1.887 1.00 96.12 80 VAL A O 1
ATOM 652 N N . VAL A 1 81 ? -9.441 3.513 2.039 1.00 96.38 81 VAL A N 1
ATOM 653 C CA . VAL A 1 81 ? -9.368 3.950 0.639 1.00 96.38 81 VAL A CA 1
ATOM 654 C C . VAL A 1 81 ? -8.045 3.475 0.051 1.00 96.38 81 VAL A C 1
ATOM 656 O O . VAL A 1 81 ? -6.976 3.961 0.430 1.00 96.38 81 VAL A O 1
ATOM 659 N N . HIS A 1 82 ? -8.115 2.529 -0.877 1.00 97.38 82 HIS A N 1
ATOM 660 C CA . HIS A 1 82 ? -6.972 1.982 -1.589 1.00 97.38 82 HIS A CA 1
ATOM 661 C C . HIS A 1 82 ? -6.670 2.820 -2.835 1.00 97.38 82 HIS A C 1
ATOM 663 O O . HIS A 1 82 ? -7.419 2.826 -3.813 1.00 97.38 82 HIS A O 1
ATOM 669 N N . VAL A 1 83 ? -5.539 3.527 -2.802 1.00 97.81 83 VAL A N 1
ATOM 670 C CA . VAL A 1 83 ? -5.022 4.273 -3.953 1.00 97.81 83 VAL A CA 1
ATOM 671 C C . VAL A 1 83 ? -3.835 3.529 -4.548 1.00 97.81 83 VAL A C 1
ATOM 673 O O . VAL A 1 83 ? -2.775 3.459 -3.927 1.00 97.81 83 VAL A O 1
ATOM 676 N N . LEU A 1 84 ? -3.984 3.043 -5.779 1.00 98.31 84 LEU A N 1
ATOM 677 C CA . LEU A 1 84 ? -2.892 2.450 -6.540 1.00 98.31 84 LEU A CA 1
ATOM 678 C C . LEU A 1 84 ? -2.170 3.527 -7.358 1.00 98.31 84 LEU A C 1
ATOM 680 O O . LEU A 1 84 ? -2.756 4.160 -8.241 1.00 98.31 84 LEU A O 1
ATOM 684 N N . LEU A 1 85 ? -0.876 3.704 -7.089 1.00 97.75 85 LEU A N 1
ATOM 685 C CA . LEU A 1 85 ? 0.032 4.465 -7.945 1.00 97.75 85 LEU A CA 1
ATOM 686 C C . LEU A 1 85 ? 0.646 3.506 -8.966 1.00 97.75 85 LEU A C 1
ATOM 688 O O . LEU A 1 85 ? 1.545 2.736 -8.646 1.00 97.75 85 LEU A O 1
ATOM 692 N N . ASP A 1 86 ? 0.115 3.536 -10.180 1.00 97.81 86 ASP A N 1
ATOM 693 C CA . ASP A 1 86 ? 0.463 2.618 -11.261 1.00 97.81 86 ASP A CA 1
ATOM 694 C C . ASP A 1 86 ? 1.479 3.245 -12.220 1.00 97.81 86 ASP A C 1
ATOM 696 O O . ASP A 1 86 ? 1.468 4.456 -12.442 1.00 97.81 86 ASP A O 1
ATOM 700 N N . ALA A 1 87 ? 2.373 2.444 -12.783 1.00 97.06 87 ALA A N 1
ATOM 701 C CA . ALA A 1 87 ? 3.314 2.854 -13.821 1.00 97.06 87 ALA A CA 1
ATOM 702 C C . ALA A 1 87 ? 3.646 1.648 -14.703 1.00 97.06 87 ALA A C 1
ATOM 704 O O . ALA A 1 87 ? 3.593 0.504 -14.250 1.00 97.06 87 ALA A O 1
ATOM 705 N N . ASP A 1 88 ? 3.986 1.899 -15.965 1.00 96.69 88 ASP A N 1
ATOM 706 C CA . ASP A 1 88 ? 4.530 0.845 -16.822 1.00 96.69 88 ASP A CA 1
ATOM 707 C C . ASP A 1 88 ? 5.939 0.413 -16.390 1.00 96.69 88 ASP A C 1
ATOM 709 O O . ASP A 1 88 ? 6.615 1.077 -15.600 1.00 96.69 88 ASP A O 1
ATOM 713 N N . ALA A 1 89 ? 6.354 -0.745 -16.907 1.00 96.69 89 ALA A N 1
ATOM 714 C CA . ALA A 1 89 ? 7.633 -1.362 -16.589 1.00 96.69 89 ALA A CA 1
ATOM 715 C C . ALA A 1 89 ? 8.803 -0.417 -16.885 1.00 96.69 89 ALA A C 1
ATOM 717 O O . ALA A 1 89 ? 9.632 -0.200 -16.008 1.00 96.69 89 ALA A O 1
ATOM 718 N N . ASP A 1 90 ? 8.830 0.183 -18.078 1.00 97.19 90 ASP A N 1
ATOM 719 C CA . ASP A 1 90 ? 9.911 1.071 -18.516 1.00 97.19 90 ASP A CA 1
ATOM 720 C C . ASP A 1 90 ? 10.066 2.255 -17.553 1.00 97.19 90 ASP A C 1
ATOM 722 O O . ASP A 1 90 ? 11.155 2.509 -17.046 1.00 97.19 90 ASP A O 1
ATOM 726 N N . THR A 1 91 ? 8.957 2.898 -17.176 1.00 96.81 91 THR A N 1
ATOM 727 C CA . THR A 1 91 ? 8.953 3.984 -16.188 1.00 96.81 91 THR A CA 1
ATOM 728 C C . THR A 1 91 ? 9.457 3.521 -14.820 1.00 96.81 91 THR A C 1
ATOM 730 O O . THR A 1 91 ? 10.148 4.274 -14.130 1.00 96.81 91 THR A O 1
ATOM 733 N N . LEU A 1 92 ? 9.095 2.313 -14.377 1.00 96.25 92 LEU A N 1
ATOM 734 C CA . LEU A 1 92 ? 9.582 1.762 -13.110 1.00 96.25 92 LEU A CA 1
ATOM 735 C C . LEU A 1 92 ? 11.088 1.490 -13.164 1.00 96.25 92 LEU A C 1
ATOM 737 O O . LEU A 1 92 ? 11.794 1.881 -12.235 1.00 96.25 92 LEU A O 1
ATOM 741 N N . HIS A 1 93 ? 11.581 0.880 -14.245 1.00 96.19 93 HIS A N 1
ATOM 742 C CA . HIS A 1 93 ? 13.008 0.652 -14.469 1.00 96.19 93 HIS A CA 1
ATOM 743 C C . HIS A 1 93 ? 13.780 1.976 -14.482 1.00 96.19 93 HIS A C 1
ATOM 745 O O . HIS A 1 93 ? 14.706 2.127 -13.688 1.00 96.19 93 HIS A O 1
ATOM 751 N N . ASP A 1 94 ? 13.329 2.964 -15.256 1.00 95.81 94 ASP A N 1
ATOM 752 C CA . ASP A 1 94 ? 13.952 4.289 -15.338 1.00 95.81 94 ASP A CA 1
ATOM 753 C C . ASP A 1 94 ? 14.012 4.986 -13.972 1.00 95.81 94 ASP A C 1
ATOM 755 O O . ASP A 1 94 ? 15.021 5.593 -13.614 1.00 95.81 94 ASP A O 1
ATOM 759 N N . ARG A 1 95 ? 12.944 4.893 -13.167 1.00 94.25 95 ARG A N 1
ATOM 760 C CA . ARG A 1 95 ? 12.904 5.482 -11.816 1.00 94.25 95 ARG A CA 1
ATOM 761 C C . ARG A 1 95 ? 13.837 4.776 -10.845 1.00 94.25 95 ARG A C 1
ATOM 763 O O . ARG A 1 95 ? 14.502 5.449 -10.063 1.00 94.25 95 ARG A O 1
ATOM 770 N N . ILE A 1 96 ? 13.883 3.446 -10.887 1.00 94.31 96 ILE A N 1
ATOM 771 C CA . ILE A 1 96 ? 14.830 2.651 -10.099 1.00 94.31 96 ILE A CA 1
ATOM 772 C C . ILE A 1 96 ? 16.265 3.022 -10.494 1.00 94.31 96 ILE A C 1
ATOM 774 O O . ILE A 1 96 ? 17.129 3.151 -9.624 1.00 94.31 96 ILE A O 1
ATOM 778 N N . ASP A 1 97 ? 16.506 3.246 -11.787 1.00 94.06 97 ASP A N 1
ATOM 779 C CA . ASP A 1 97 ? 17.825 3.588 -12.292 1.00 94.06 97 ASP A CA 1
ATOM 780 C C . ASP A 1 97 ? 18.259 5.022 -11.975 1.00 94.06 97 ASP A C 1
ATOM 782 O O . ASP A 1 97 ? 19.442 5.280 -11.712 1.00 94.06 97 ASP A O 1
ATOM 786 N N . ALA A 1 98 ? 17.305 5.946 -11.953 1.00 92.94 98 ALA A N 1
ATOM 787 C CA . ALA A 1 98 ? 17.523 7.339 -11.602 1.00 92.94 98 ALA A CA 1
ATOM 788 C C . ALA A 1 98 ? 17.618 7.579 -10.088 1.00 92.94 98 ALA A C 1
ATOM 790 O O . ALA A 1 98 ? 18.116 8.634 -9.696 1.00 92.94 98 ALA A O 1
ATOM 791 N N . ASP A 1 99 ? 17.159 6.649 -9.239 1.00 89.38 99 ASP A N 1
ATOM 792 C CA . ASP A 1 99 ? 17.227 6.797 -7.783 1.00 89.38 99 ASP A CA 1
ATOM 793 C C . ASP A 1 99 ? 18.696 6.767 -7.312 1.00 89.38 99 ASP A C 1
ATOM 795 O O . ASP A 1 99 ? 19.367 5.730 -7.430 1.00 89.38 99 ASP A O 1
ATOM 799 N N . PRO A 1 100 ? 19.226 7.894 -6.788 1.00 87.06 100 PRO A N 1
ATOM 800 C CA . PRO A 1 100 ? 20.587 7.940 -6.267 1.00 87.06 100 PRO A CA 1
ATOM 801 C C . PRO A 1 100 ? 20.708 7.232 -4.909 1.00 87.06 100 PRO A C 1
ATOM 803 O O . PRO A 1 100 ? 21.819 7.017 -4.426 1.00 87.06 100 PRO A O 1
ATOM 806 N N . THR A 1 101 ? 19.582 6.886 -4.279 1.00 82.12 101 THR A N 1
ATOM 807 C CA . THR A 1 101 ? 19.508 6.127 -3.032 1.00 82.12 101 THR A CA 1
ATOM 808 C C . THR A 1 101 ? 19.289 4.639 -3.328 1.00 82.12 101 THR A C 1
ATOM 810 O O . THR A 1 101 ? 18.658 4.269 -4.316 1.00 82.12 101 THR A O 1
ATOM 813 N N . GLY A 1 102 ? 19.834 3.751 -2.491 1.00 74.75 102 GLY A N 1
ATOM 814 C CA . GLY A 1 102 ? 19.597 2.307 -2.626 1.00 74.75 102 GLY A CA 1
ATOM 815 C C . GLY A 1 102 ? 20.269 1.651 -3.839 1.00 74.75 102 GLY A C 1
ATOM 816 O O . GLY A 1 102 ? 19.705 0.740 -4.447 1.00 74.75 102 GLY A O 1
ATOM 817 N N . THR A 1 103 ? 21.467 2.107 -4.218 1.00 81.88 103 THR A N 1
ATOM 818 C CA . THR A 1 103 ? 22.264 1.489 -5.295 1.00 81.88 103 THR A CA 1
ATOM 819 C C . THR A 1 103 ? 22.594 0.020 -5.015 1.00 81.88 103 THR A C 1
ATOM 821 O O . THR A 1 103 ? 22.664 -0.780 -5.945 1.00 81.88 103 THR A O 1
ATOM 824 N N . ASP A 1 104 ? 22.730 -0.350 -3.744 1.00 86.06 104 ASP A N 1
ATOM 825 C CA . ASP A 1 104 ? 22.939 -1.711 -3.248 1.00 86.06 104 ASP A CA 1
ATOM 826 C C . ASP A 1 104 ? 21.711 -2.622 -3.425 1.00 86.06 104 ASP A C 1
ATOM 828 O O . ASP A 1 104 ? 21.862 -3.811 -3.703 1.00 86.06 104 ASP A O 1
ATOM 832 N N . ILE A 1 105 ? 20.497 -2.070 -3.337 1.00 85.94 105 ILE A N 1
ATOM 833 C CA . ILE A 1 105 ? 19.231 -2.811 -3.496 1.00 85.94 105 ILE A CA 1
ATOM 834 C C . ILE A 1 105 ? 18.621 -2.699 -4.900 1.00 85.94 105 ILE A C 1
ATOM 836 O O . ILE A 1 105 ? 17.579 -3.296 -5.177 1.00 85.94 105 ILE A O 1
ATOM 840 N N . ARG A 1 106 ? 19.252 -1.961 -5.817 1.00 90.75 106 ARG A N 1
ATOM 841 C CA . ARG A 1 106 ? 18.759 -1.748 -7.186 1.00 90.75 106 ARG A CA 1
ATOM 842 C C . ARG A 1 106 ? 18.461 -3.049 -7.952 1.00 90.75 106 ARG A C 1
ATOM 844 O O . ARG A 1 106 ? 17.363 -3.145 -8.504 1.00 90.75 106 ARG A O 1
ATOM 851 N N . PRO A 1 107 ? 19.339 -4.076 -7.967 1.00 88.62 107 PRO A N 1
ATOM 852 C CA . PRO A 1 107 ? 19.033 -5.332 -8.658 1.00 88.62 107 PRO A CA 1
ATOM 853 C C . PRO A 1 107 ? 17.775 -6.012 -8.107 1.00 88.62 107 PRO A C 1
ATOM 855 O O . PRO A 1 107 ? 16.956 -6.527 -8.864 1.00 88.62 107 PRO A O 1
ATOM 858 N N . TRP A 1 108 ? 17.592 -5.958 -6.785 1.00 86.94 108 TRP A N 1
ATOM 859 C CA . TRP A 1 108 ? 16.408 -6.483 -6.112 1.00 86.94 108 TRP A CA 1
ATOM 860 C C . TRP A 1 108 ? 15.146 -5.696 -6.492 1.00 86.94 108 TRP A C 1
ATOM 862 O O . TRP A 1 108 ? 14.114 -6.304 -6.774 1.00 86.94 108 TRP A O 1
ATOM 872 N N . ARG A 1 109 ? 15.227 -4.360 -6.592 1.00 89.38 109 ARG A N 1
ATOM 873 C CA . ARG A 1 109 ? 14.108 -3.514 -7.046 1.00 89.38 109 ARG A CA 1
ATOM 874 C C . ARG A 1 109 ? 13.693 -3.825 -8.482 1.00 89.38 109 ARG A C 1
ATOM 876 O O . ARG A 1 109 ? 12.500 -3.894 -8.752 1.00 89.38 109 ARG A O 1
ATOM 883 N N . HIS A 1 110 ? 14.645 -4.070 -9.384 1.00 91.94 110 HIS A N 1
ATOM 884 C CA . HIS A 1 110 ? 14.318 -4.485 -10.751 1.00 91.94 110 HIS A CA 1
ATOM 885 C C . HIS A 1 110 ? 13.603 -5.836 -10.792 1.00 91.94 110 HIS A C 1
ATOM 887 O O . HIS A 1 110 ? 12.608 -5.965 -11.495 1.00 91.94 110 HIS A O 1
ATOM 893 N N . GLN A 1 111 ? 14.039 -6.816 -9.994 1.00 86.81 111 GLN A N 1
ATOM 894 C CA . GLN A 1 111 ? 13.330 -8.100 -9.878 1.00 86.81 111 GLN A CA 1
ATOM 895 C C . GLN A 1 111 ? 11.900 -7.933 -9.334 1.00 86.81 111 GLN A C 1
ATOM 897 O O . GLN A 1 111 ? 11.015 -8.715 -9.668 1.00 86.81 111 GLN A O 1
ATOM 902 N N . HIS A 1 112 ? 11.650 -6.904 -8.520 1.00 90.06 112 HIS A N 1
ATOM 903 C CA . HIS A 1 112 ? 10.314 -6.609 -7.997 1.00 90.06 112 HIS A CA 1
ATOM 904 C C . HIS A 1 112 ? 9.366 -5.992 -9.030 1.00 90.06 112 HIS A C 1
ATOM 906 O O . HIS A 1 112 ? 8.155 -6.041 -8.810 1.00 90.06 112 HIS A O 1
ATOM 912 N N . VAL A 1 113 ? 9.868 -5.469 -10.157 1.00 95.62 113 VAL A N 1
ATOM 913 C CA . VAL A 1 113 ? 9.013 -4.957 -11.242 1.00 95.62 113 VAL A CA 1
ATOM 914 C C . VAL A 1 113 ? 8.152 -6.083 -11.813 1.00 95.62 113 VAL A C 1
ATOM 916 O O . VAL A 1 113 ? 6.939 -5.920 -11.903 1.00 95.62 113 VAL A O 1
ATOM 919 N N . ASP A 1 114 ? 8.727 -7.253 -12.094 1.00 94.19 114 ASP A N 1
ATOM 920 C CA . ASP A 1 114 ? 7.968 -8.403 -12.609 1.00 94.19 114 ASP A CA 1
ATOM 921 C C . ASP A 1 114 ? 6.898 -8.873 -11.615 1.00 94.19 114 ASP A C 1
ATOM 923 O O . ASP A 1 114 ? 5.750 -9.121 -11.992 1.00 94.19 114 ASP A O 1
ATOM 927 N N . THR A 1 115 ? 7.242 -8.928 -10.323 1.00 94.81 115 THR A N 1
ATOM 928 C CA . THR A 1 115 ? 6.290 -9.258 -9.251 1.00 94.81 115 THR A CA 1
ATOM 929 C C . THR A 1 115 ? 5.145 -8.248 -9.197 1.00 94.81 115 THR A C 1
ATOM 931 O O . THR A 1 115 ? 3.984 -8.634 -9.052 1.00 94.81 115 THR A O 1
ATOM 934 N N . TYR A 1 116 ? 5.444 -6.957 -9.355 1.00 96.69 116 TYR A N 1
ATOM 935 C CA . TYR A 1 116 ? 4.426 -5.915 -9.425 1.00 96.69 116 TYR A CA 1
ATOM 936 C C . TYR A 1 116 ? 3.523 -6.081 -10.650 1.00 96.69 116 TYR A C 1
ATOM 938 O O . TYR A 1 116 ? 2.303 -6.044 -10.512 1.00 96.69 116 TYR A O 1
ATOM 946 N N . LEU A 1 117 ? 4.088 -6.318 -11.835 1.00 96.69 117 LEU A N 1
ATOM 947 C CA . LEU A 1 117 ? 3.311 -6.517 -13.060 1.00 96.69 117 LEU A CA 1
ATOM 948 C C . LEU A 1 117 ? 2.392 -7.741 -12.960 1.00 96.69 117 LEU A C 1
ATOM 950 O O . LEU A 1 117 ? 1.253 -7.684 -13.424 1.00 96.69 117 LEU A O 1
ATOM 954 N N . ALA A 1 118 ? 2.846 -8.813 -12.305 1.00 97.12 118 ALA A N 1
ATOM 955 C CA . ALA A 1 118 ? 2.027 -9.987 -12.015 1.00 97.12 118 ALA A CA 1
ATOM 956 C C . ALA A 1 118 ? 0.895 -9.689 -11.010 1.00 97.12 118 ALA A C 1
ATOM 958 O O . ALA A 1 118 ? -0.204 -10.227 -11.144 1.00 97.12 118 ALA A O 1
ATOM 959 N N . ALA A 1 119 ? 1.137 -8.812 -10.031 1.00 97.88 119 ALA A N 1
ATOM 960 C CA . ALA A 1 119 ? 0.147 -8.370 -9.045 1.00 97.88 119 ALA A CA 1
ATOM 961 C C . ALA A 1 119 ? -0.824 -7.298 -9.583 1.00 97.88 119 ALA A C 1
ATOM 963 O O . ALA A 1 119 ? -1.939 -7.140 -9.082 1.00 97.88 119 ALA A O 1
ATOM 964 N N . ARG A 1 120 ? -0.428 -6.561 -10.626 1.00 97.88 120 ARG A N 1
ATOM 965 C CA . ARG A 1 120 ? -1.160 -5.414 -11.181 1.00 97.88 120 ARG A CA 1
ATOM 966 C C . ARG A 1 120 ? -2.644 -5.686 -11.468 1.00 97.88 120 ARG A C 1
ATOM 968 O O . ARG A 1 120 ? -3.439 -4.794 -11.160 1.00 97.88 120 ARG A O 1
ATOM 975 N N . PRO A 1 121 ? -3.069 -6.851 -12.007 1.00 98.31 121 PRO A N 1
ATOM 976 C CA . PRO A 1 121 ? -4.486 -7.118 -12.248 1.00 98.31 121 PRO A CA 1
ATOM 977 C C . PRO A 1 121 ? -5.342 -7.059 -10.976 1.00 98.31 121 PRO A C 1
ATOM 979 O O . PRO A 1 121 ? -6.362 -6.370 -10.972 1.00 98.31 121 PRO A O 1
ATOM 982 N N . TRP A 1 122 ? -4.922 -7.717 -9.888 1.00 98.31 122 TRP A N 1
ATOM 983 C CA . TRP A 1 122 ? -5.688 -7.718 -8.636 1.00 98.31 122 TRP A CA 1
ATOM 984 C C . TRP A 1 122 ? -5.557 -6.379 -7.896 1.00 98.31 122 TRP A C 1
ATOM 986 O O . TRP A 1 122 ? -6.534 -5.880 -7.338 1.00 98.31 122 TRP A O 1
ATOM 996 N N . LEU A 1 123 ? -4.385 -5.734 -7.960 1.00 98.31 123 LEU A N 1
ATOM 997 C CA . LEU A 1 123 ? -4.177 -4.392 -7.403 1.00 98.31 123 LEU A CA 1
ATOM 998 C C . LEU A 1 123 ? -5.115 -3.371 -8.052 1.00 98.31 123 LEU A C 1
ATOM 1000 O O . LEU A 1 123 ? -5.737 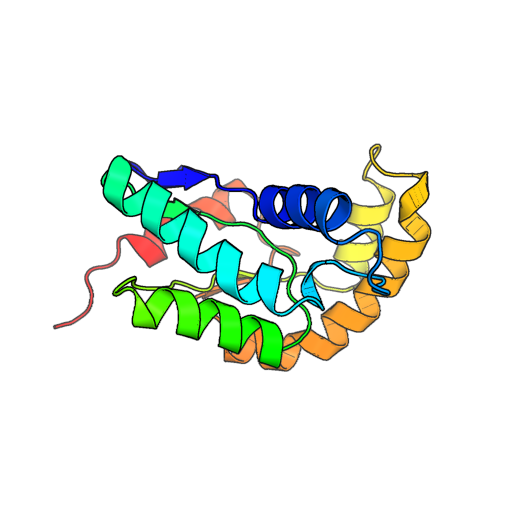-2.567 -7.369 1.00 98.31 123 LEU A O 1
ATOM 1004 N N . THR A 1 124 ? -5.248 -3.426 -9.378 1.00 98.12 124 THR A N 1
ATOM 1005 C CA . THR A 1 124 ? -6.142 -2.539 -10.135 1.00 98.12 124 THR A CA 1
ATOM 1006 C C . THR A 1 124 ? -7.604 -2.823 -9.801 1.00 98.12 124 THR A C 1
ATOM 1008 O O . THR A 1 124 ? -8.380 -1.888 -9.630 1.00 98.12 124 THR A O 1
ATOM 1011 N N . ALA A 1 125 ? -7.984 -4.100 -9.696 1.00 97.81 125 ALA A N 1
ATOM 1012 C CA . ALA A 1 125 ? -9.355 -4.505 -9.391 1.00 97.81 125 ALA A CA 1
ATOM 1013 C C . ALA A 1 125 ? -9.795 -4.146 -7.961 1.00 97.81 125 ALA A C 1
ATOM 1015 O O . ALA A 1 125 ? -10.976 -3.896 -7.738 1.00 97.81 125 ALA A O 1
ATOM 1016 N N . SER A 1 126 ? -8.860 -4.119 -7.008 1.00 97.06 126 SER A N 1
ATOM 1017 C CA . SER A 1 126 ? -9.123 -3.820 -5.593 1.00 97.06 126 SER A CA 1
ATOM 1018 C C . SER A 1 126 ? -8.960 -2.343 -5.218 1.00 97.06 126 SER A C 1
ATOM 1020 O O . SER A 1 126 ? -9.235 -1.977 -4.078 1.00 97.06 126 SER A O 1
ATOM 1022 N N . ALA A 1 127 ? -8.475 -1.488 -6.123 1.00 97.88 127 ALA A N 1
ATOM 1023 C CA . ALA A 1 127 ? -8.237 -0.076 -5.836 1.00 97.88 127 ALA A CA 1
ATOM 1024 C C . ALA A 1 127 ? -9.504 0.775 -5.993 1.00 97.88 127 ALA A C 1
ATOM 1026 O O . ALA A 1 127 ? -10.173 0.739 -7.025 1.00 97.88 127 ALA A O 1
ATOM 1027 N N . ASP A 1 128 ? -9.768 1.639 -5.013 1.00 97.75 128 ASP A N 1
ATOM 1028 C CA . ASP A 1 128 ? -10.798 2.680 -5.108 1.00 97.75 128 ASP A CA 1
ATOM 1029 C C . ASP A 1 128 ? -10.396 3.781 -6.106 1.00 97.75 128 ASP A C 1
ATOM 1031 O O . ASP A 1 128 ? -11.237 4.427 -6.741 1.00 97.75 128 ASP A O 1
ATOM 1035 N N . LEU A 1 129 ? -9.086 4.005 -6.259 1.00 97.81 129 LEU A N 1
ATOM 1036 C CA . LEU A 1 129 ? -8.524 4.959 -7.205 1.00 97.81 129 LEU A CA 1
ATOM 1037 C C . LEU A 1 129 ? -7.209 4.450 -7.793 1.00 97.81 129 LEU A C 1
ATOM 1039 O O . LEU A 1 129 ? -6.229 4.260 -7.081 1.00 97.81 129 LEU A O 1
ATOM 1043 N N . VAL A 1 130 ? -7.151 4.366 -9.121 1.00 98.25 130 VAL A N 1
ATOM 1044 C CA . VAL A 1 130 ? -5.910 4.103 -9.859 1.00 98.25 130 VAL A CA 1
ATOM 1045 C C . VAL A 1 130 ? -5.393 5.397 -10.486 1.00 98.25 130 VAL A C 1
ATOM 1047 O O . VAL A 1 130 ? -6.107 6.104 -11.212 1.00 98.25 130 VAL A O 1
ATOM 1050 N N . ILE A 1 131 ? -4.130 5.719 -10.218 1.00 98.00 131 ILE A N 1
ATOM 1051 C CA . ILE A 1 131 ? -3.424 6.853 -10.813 1.00 98.00 131 ILE A CA 1
ATOM 1052 C C . ILE A 1 131 ? -2.275 6.315 -11.650 1.00 98.00 131 ILE A C 1
ATOM 1054 O O . ILE A 1 131 ? -1.288 5.833 -11.110 1.00 98.00 131 ILE A O 1
ATOM 1058 N N . ASN A 1 132 ? -2.382 6.469 -12.969 1.00 97.50 132 ASN A N 1
ATOM 1059 C CA . ASN A 1 132 ? -1.275 6.202 -13.878 1.00 97.50 132 ASN A CA 1
ATOM 1060 C C . ASN A 1 132 ? -0.217 7.310 -13.745 1.00 97.50 132 ASN A C 1
ATOM 1062 O O . ASN A 1 132 ? -0.361 8.407 -14.287 1.00 97.50 132 ASN A O 1
ATOM 1066 N N . THR A 1 133 ? 0.845 7.008 -13.015 1.00 96.94 133 THR A N 1
ATOM 1067 C CA . THR A 1 133 ? 1.999 7.870 -12.787 1.00 96.94 133 THR A CA 1
ATOM 1068 C C . THR A 1 133 ? 3.032 7.830 -13.913 1.00 96.94 133 THR A C 1
ATOM 1070 O O . THR A 1 133 ? 3.945 8.647 -13.854 1.00 96.94 133 THR A O 1
ATOM 1073 N N . THR A 1 134 ? 2.902 6.985 -14.950 1.00 96.19 134 THR A N 1
ATOM 1074 C CA . THR A 1 134 ? 3.689 7.135 -16.198 1.00 96.19 134 THR A CA 1
ATOM 1075 C C . THR A 1 134 ? 3.480 8.537 -16.763 1.00 96.19 134 THR A C 1
ATOM 1077 O O . THR A 1 134 ? 4.428 9.243 -17.089 1.00 96.19 134 THR A O 1
ATOM 1080 N N . THR A 1 135 ? 2.219 8.966 -16.849 1.00 95.88 135 THR A N 1
ATOM 1081 C CA . THR A 1 135 ? 1.840 10.225 -17.508 1.00 95.88 135 THR A CA 1
ATOM 1082 C C . THR A 1 135 ? 1.363 11.303 -16.538 1.00 95.88 135 THR A C 1
ATOM 1084 O O . THR A 1 135 ? 1.192 12.453 -16.942 1.00 95.88 135 THR A O 1
ATOM 1087 N N . THR A 1 136 ? 1.155 10.967 -15.260 1.00 94.94 136 THR A N 1
ATOM 1088 C CA . THR A 1 136 ? 0.672 11.904 -14.235 1.00 94.94 136 THR A CA 1
ATOM 1089 C C . THR A 1 136 ? 1.794 12.276 -13.258 1.00 94.94 136 THR A C 1
ATOM 1091 O O . THR A 1 136 ? 2.164 11.450 -12.422 1.00 94.94 136 THR A O 1
ATOM 1094 N N . PRO A 1 137 ? 2.303 13.524 -13.282 1.00 94.31 137 PRO A N 1
ATOM 1095 C CA . PRO A 1 137 ? 3.249 14.009 -12.278 1.00 94.31 137 PRO A CA 1
ATOM 1096 C C . PRO A 1 137 ? 2.649 14.070 -10.864 1.00 94.31 137 PRO A C 1
ATOM 1098 O O . PRO A 1 137 ? 1.429 14.058 -10.677 1.00 94.31 137 PRO A O 1
ATOM 1101 N N . ALA A 1 138 ? 3.513 14.223 -9.857 1.00 91.56 138 ALA A N 1
ATOM 1102 C CA . ALA A 1 138 ? 3.135 14.177 -8.441 1.00 91.56 138 ALA A CA 1
ATOM 1103 C C . ALA A 1 138 ? 2.050 15.196 -8.038 1.00 91.56 138 ALA A C 1
ATOM 1105 O O . ALA A 1 138 ? 1.126 14.848 -7.300 1.00 91.56 138 ALA A O 1
ATOM 1106 N N . THR A 1 139 ? 2.119 16.440 -8.528 1.00 94.00 139 THR A N 1
ATOM 1107 C CA . THR A 1 139 ? 1.135 17.477 -8.167 1.00 94.00 139 THR A CA 1
ATOM 1108 C C . THR A 1 139 ? -0.269 17.138 -8.690 1.00 94.00 139 THR A C 1
ATOM 1110 O O . THR A 1 139 ? -1.176 17.014 -7.864 1.00 94.00 139 THR A O 1
ATOM 1113 N N . PRO A 1 140 ? -0.483 16.882 -10.001 1.00 94.06 140 PRO A N 1
ATOM 1114 C CA . PRO A 1 140 ? -1.776 16.404 -10.496 1.00 94.06 140 PRO A CA 1
ATOM 1115 C C . PRO A 1 140 ? -2.259 15.103 -9.840 1.00 94.06 140 PRO A C 1
ATOM 1117 O O . PRO A 1 140 ? -3.452 14.969 -9.566 1.00 94.06 140 PRO A O 1
ATOM 1120 N N . ALA A 1 141 ? -1.358 14.156 -9.552 1.00 94.50 141 ALA A N 1
ATOM 1121 C CA . ALA A 1 141 ? -1.701 12.927 -8.835 1.00 94.50 141 ALA A CA 1
ATOM 1122 C C . ALA A 1 141 ? -2.269 13.240 -7.442 1.00 94.50 141 ALA A C 1
ATOM 1124 O O . ALA A 1 141 ? -3.364 12.797 -7.103 1.00 94.50 141 ALA A O 1
ATOM 1125 N N . THR A 1 142 ? -1.587 14.090 -6.673 1.00 91.94 142 THR A N 1
ATOM 1126 C CA . THR A 1 142 ? -2.027 14.518 -5.336 1.00 91.94 142 THR A CA 1
ATOM 1127 C C . THR A 1 142 ? -3.389 15.211 -5.384 1.00 91.94 142 THR A C 1
ATOM 1129 O O . THR A 1 142 ? -4.250 14.929 -4.552 1.00 91.94 142 THR A O 1
ATOM 1132 N N . THR A 1 143 ? -3.627 16.073 -6.377 1.00 92.75 143 THR A N 1
ATOM 1133 C CA . THR A 1 143 ? -4.936 16.712 -6.580 1.00 92.75 143 THR A CA 1
ATOM 1134 C C . THR A 1 143 ? -6.034 15.683 -6.852 1.00 92.75 143 THR A C 1
ATOM 1136 O O . THR A 1 143 ? -7.124 15.793 -6.295 1.00 92.75 143 THR A O 1
ATOM 1139 N N . ARG A 1 144 ? -5.762 14.650 -7.663 1.00 94.19 144 ARG A N 1
ATOM 1140 C CA . ARG A 1 144 ? -6.728 13.569 -7.923 1.00 94.19 144 ARG A CA 1
ATOM 1141 C C . ARG A 1 144 ? -7.056 12.773 -6.661 1.00 94.19 144 ARG A C 1
ATOM 1143 O O . ARG A 1 144 ? -8.232 12.499 -6.440 1.00 94.19 144 ARG A O 1
ATOM 1150 N N . ILE A 1 145 ? -6.053 12.453 -5.838 1.00 93.25 145 ILE A N 1
ATOM 1151 C CA . ILE A 1 145 ? -6.256 11.785 -4.541 1.00 93.25 145 ILE A CA 1
ATOM 1152 C C . ILE A 1 145 ? -7.132 12.654 -3.642 1.00 93.25 145 ILE A C 1
ATOM 1154 O O . ILE A 1 145 ? -8.157 12.193 -3.151 1.00 93.25 145 ILE A O 1
ATOM 1158 N N . HIS A 1 146 ? -6.774 13.929 -3.473 1.00 91.44 146 HIS A N 1
ATOM 1159 C CA . HIS A 1 146 ? -7.536 14.853 -2.637 1.00 91.44 146 HIS A CA 1
ATOM 1160 C C . HIS A 1 146 ? -9.003 14.943 -3.076 1.00 91.44 146 HIS A C 1
ATOM 1162 O O . HIS A 1 146 ? -9.896 14.753 -2.258 1.00 91.44 146 HIS A O 1
ATOM 1168 N N . ASN A 1 147 ? -9.252 15.139 -4.373 1.00 91.69 147 ASN A N 1
ATOM 1169 C CA . ASN A 1 147 ? -10.606 15.226 -4.917 1.00 91.69 147 ASN A CA 1
ATOM 1170 C C . ASN A 1 147 ? -11.394 13.918 -4.776 1.00 91.69 147 ASN A C 1
ATOM 1172 O O . ASN A 1 147 ? -12.617 13.954 -4.721 1.00 91.69 147 ASN A O 1
ATOM 1176 N N . HIS A 1 148 ? -10.733 12.759 -4.781 1.00 91.06 148 HIS A N 1
ATOM 1177 C CA . HIS A 1 148 ? -11.404 11.484 -4.538 1.00 91.06 148 HIS A CA 1
ATOM 1178 C C . HIS A 1 148 ? -11.849 11.368 -3.074 1.00 91.06 148 HIS A C 1
ATOM 1180 O O . HIS A 1 148 ? -12.979 10.968 -2.817 1.00 91.06 148 HIS A O 1
ATOM 1186 N N . LEU A 1 149 ? -11.001 11.795 -2.135 1.00 87.94 149 LEU A N 1
ATOM 1187 C CA . LEU A 1 149 ? -11.267 11.721 -0.696 1.00 87.94 149 LEU A CA 1
ATOM 1188 C C . LEU A 1 149 ? -12.302 12.743 -0.199 1.00 87.94 149 LEU A C 1
ATOM 1190 O O . LEU A 1 149 ? -12.959 12.495 0.806 1.00 87.94 149 LEU A O 1
ATOM 1194 N N . THR A 1 150 ? -12.452 13.887 -0.873 1.00 84.75 150 THR A N 1
ATOM 1195 C CA . THR A 1 150 ? -13.368 14.968 -0.453 1.00 84.75 150 THR A CA 1
ATOM 1196 C C . THR A 1 150 ? -14.696 14.997 -1.206 1.00 84.75 150 THR A C 1
ATOM 1198 O O . THR A 1 150 ? -15.558 15.824 -0.898 1.00 84.75 150 THR A O 1
ATOM 1201 N N . LYS A 1 151 ? -14.903 14.108 -2.185 1.00 76.62 151 LYS A N 1
ATOM 1202 C CA . LYS A 1 151 ? -16.199 13.988 -2.863 1.00 76.62 151 LYS A CA 1
ATOM 1203 C C . LYS A 1 151 ? -17.275 13.548 -1.861 1.00 76.62 151 LYS A C 1
ATOM 1205 O O . LYS A 1 151 ? -17.058 12.572 -1.144 1.00 76.62 151 LYS A O 1
ATOM 1210 N N . PRO A 1 152 ? -18.450 14.203 -1.832 1.00 59.50 152 PRO A N 1
ATOM 1211 C CA . PRO A 1 152 ? -19.574 13.722 -1.039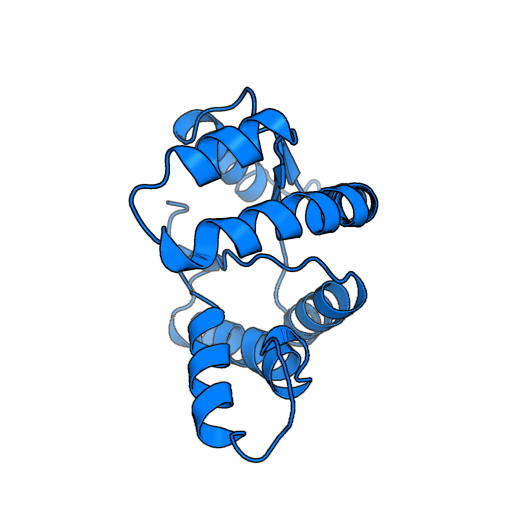 1.00 59.50 152 PRO A CA 1
ATOM 1212 C C . PRO A 1 152 ? -19.918 12.287 -1.456 1.00 59.50 152 PRO A C 1
ATOM 1214 O O . PRO A 1 152 ? -20.106 12.031 -2.649 1.00 59.50 152 PRO A O 1
ATOM 1217 N N . LYS A 1 153 ? -20.010 11.355 -0.498 1.00 56.16 153 LYS A N 1
ATOM 1218 C CA . LYS A 1 153 ? -20.609 10.039 -0.765 1.00 56.16 153 LYS A CA 1
ATOM 1219 C C . LYS A 1 153 ? -22.051 10.302 -1.221 1.00 56.16 153 LYS A C 1
ATOM 1221 O O . LYS A 1 153 ? -22.790 10.989 -0.516 1.00 56.16 153 LYS A O 1
ATOM 1226 N N . ALA A 1 154 ? -22.423 9.845 -2.419 1.00 53.12 154 ALA A N 1
ATOM 1227 C CA . ALA A 1 154 ? -23.813 9.909 -2.860 1.00 53.12 154 ALA A CA 1
ATOM 1228 C C . ALA A 1 154 ? -24.657 9.115 -1.849 1.00 53.12 154 ALA A C 1
ATOM 1230 O O . ALA A 1 154 ? -24.302 7.978 -1.536 1.00 53.12 154 ALA A O 1
ATOM 1231 N N . GLY A 1 155 ? -25.666 9.774 -1.271 1.00 40.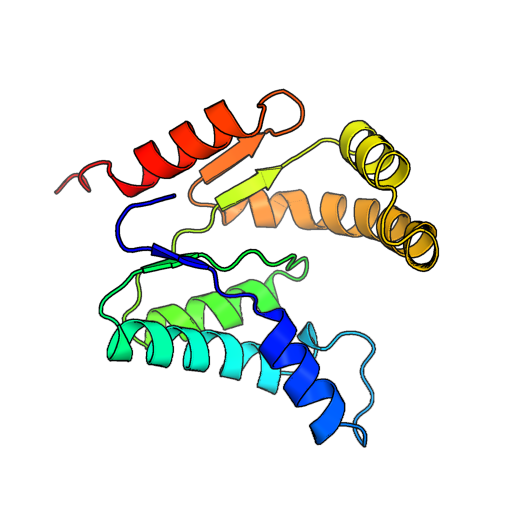97 155 GLY A N 1
ATOM 1232 C CA . GLY A 1 155 ? -26.563 9.191 -0.269 1.00 40.97 155 GLY A CA 1
ATOM 1233 C C . GLY A 1 155 ? -27.493 8.129 -0.831 1.00 40.97 155 GLY A C 1
ATOM 1234 O O . GLY A 1 155 ? -27.651 8.071 -2.072 1.00 40.97 155 GLY A O 1
#

Organism: NCBI:txid236067

Sequence (155 aa):
MVEGARLFDPEHVGYLLKVNLSDQQFTDFQQLPPWRALVPAVIDEIIRFTGHHVIAPQTVLVESYWHELEAGLRSRGHDVVHVLLDADADTLHDRIDADPTGTDIRPWRHQHVDTYLAARPWLTASADLVINTTTTPATPATTRIHNHLTKPKAG